Protein AF-A0A081ESP0-F1 (afdb_monomer_lite)

Sequence (63 aa):
MKSRAILPLSILGAFFLGFAVSIVLAPDPTGVLPLVGGVVLTGVLSPVFYVGLRRIVASNGAT

Secondary structure (DSSP, 8-state):
--GGGHHHHHHHHHHHHHHHHHHHH---TTSHHHHHHHHHHHHHHHHHHHHHHHHHHHHHT--

Radius of gyration: 14.15 Å; chains: 1; bounding box: 26×17×45 Å

Foldseek 3Di:
DPLVVLQVVLLVVQLVVQLVVQCVVPVDPVCPRSVVSSVVSSVVRSVVSSVVSVVVVVVVVVD

Structure (mmCIF, N/CA/C/O backbone):
data_AF-A0A081ESP0-F1
#
_entry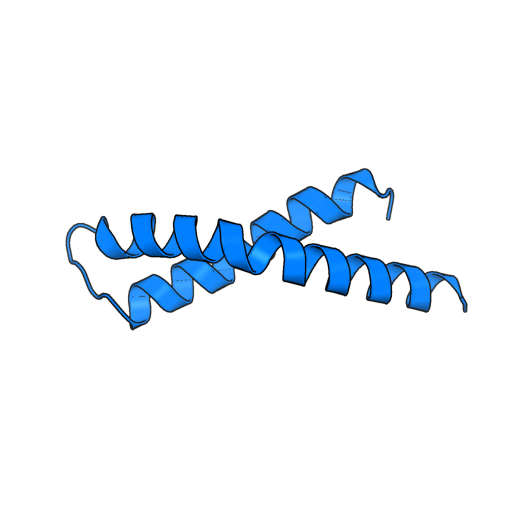.id   AF-A0A081ESP0-F1
#
loop_
_atom_site.group_PDB
_atom_site.id
_atom_site.type_symbol
_atom_site.label_atom_id
_atom_site.label_alt_id
_atom_site.label_comp_id
_atom_site.label_asym_id
_atom_site.label_entity_id
_atom_site.label_seq_id
_atom_site.pdbx_PDB_ins_code
_atom_site.Cartn_x
_atom_site.Cartn_y
_atom_site.Cartn_z
_atom_site.occupancy
_atom_site.B_iso_or_equiv
_atom_site.auth_seq_id
_atom_site.auth_comp_id
_atom_site.auth_asym_id
_atom_site.auth_atom_id
_atom_site.pdbx_PDB_model_num
ATOM 1 N N . MET A 1 1 ? -5.297 9.166 20.338 1.00 55.62 1 MET A N 1
ATOM 2 C CA . MET A 1 1 ? -5.271 9.806 18.997 1.00 55.62 1 MET A CA 1
ATOM 3 C C . MET A 1 1 ? -6.693 9.885 18.462 1.00 55.62 1 MET A C 1
ATOM 5 O O . MET A 1 1 ? -7.393 8.883 18.509 1.00 55.62 1 MET A O 1
ATOM 9 N N . LYS A 1 2 ? -7.153 11.046 17.977 1.00 59.16 2 LYS A N 1
ATOM 10 C CA . LYS A 1 2 ? -8.470 11.155 17.318 1.00 59.16 2 LYS A CA 1
ATOM 11 C C . LYS A 1 2 ? -8.474 10.198 16.115 1.00 59.16 2 LYS A C 1
ATOM 13 O O . LYS A 1 2 ? -7.513 10.235 15.349 1.00 59.16 2 LYS A O 1
ATOM 18 N N . SER A 1 3 ? -9.521 9.385 15.916 1.00 65.31 3 SER A N 1
ATOM 19 C CA . SER A 1 3 ? -9.615 8.377 14.828 1.00 65.31 3 SER A CA 1
ATOM 20 C C . SER A 1 3 ? -9.247 8.902 13.433 1.00 65.31 3 SER A C 1
ATOM 22 O O . SER A 1 3 ? -8.863 8.134 12.556 1.00 65.31 3 SER A O 1
ATOM 24 N N . ARG A 1 4 ? -9.318 10.223 13.246 1.00 77.56 4 ARG A N 1
ATOM 25 C CA . ARG A 1 4 ? -8.923 10.953 12.039 1.00 77.56 4 ARG A CA 1
ATOM 26 C C . ARG A 1 4 ? -7.435 10.833 11.680 1.00 77.56 4 ARG A C 1
ATOM 28 O O . ARG A 1 4 ? -7.119 10.925 10.506 1.00 77.56 4 ARG A O 1
ATOM 35 N N . ALA A 1 5 ? -6.539 10.609 12.645 1.00 87.19 5 ALA A N 1
ATOM 36 C CA . ALA A 1 5 ? -5.094 10.506 12.395 1.00 87.19 5 ALA A CA 1
ATOM 37 C C . ALA A 1 5 ? -4.626 9.084 12.036 1.00 87.19 5 ALA A C 1
ATOM 39 O O . ALA A 1 5 ? -3.554 8.916 11.465 1.00 87.19 5 ALA A O 1
ATOM 40 N N . ILE A 1 6 ? -5.425 8.056 12.344 1.00 89.88 6 ILE A N 1
ATOM 41 C CA . ILE A 1 6 ? -5.039 6.654 12.119 1.00 89.88 6 ILE A CA 1
ATOM 42 C C . ILE A 1 6 ? -4.978 6.355 10.622 1.00 89.88 6 ILE A C 1
ATOM 44 O O . ILE A 1 6 ? -4.024 5.743 10.156 1.00 89.88 6 ILE A O 1
ATOM 48 N N . LEU A 1 7 ? -5.968 6.826 9.861 1.00 91.31 7 LEU A N 1
ATOM 49 C CA . LEU A 1 7 ? -6.027 6.636 8.413 1.00 91.31 7 LEU A CA 1
ATOM 50 C C . LEU A 1 7 ? -4.793 7.215 7.686 1.00 91.31 7 LEU A C 1
ATOM 52 O O . LEU A 1 7 ? -4.096 6.433 7.040 1.00 91.31 7 LEU A O 1
ATOM 56 N N . PRO A 1 8 ? -4.458 8.519 7.810 1.00 93.56 8 PRO A N 1
ATOM 57 C CA . PRO A 1 8 ? -3.291 9.072 7.127 1.00 93.56 8 PRO A CA 1
ATOM 58 C C . PRO A 1 8 ? -1.980 8.439 7.603 1.00 93.56 8 PRO A C 1
ATOM 60 O O . PRO A 1 8 ? -1.098 8.212 6.783 1.00 93.56 8 PRO A O 1
ATOM 63 N N . LEU A 1 9 ? -1.858 8.076 8.886 1.00 93.81 9 LEU A N 1
ATOM 64 C CA . LEU A 1 9 ? -0.661 7.399 9.394 1.00 93.81 9 LEU A CA 1
ATOM 65 C C . LEU A 1 9 ? -0.494 5.988 8.811 1.00 93.81 9 LEU A C 1
ATOM 67 O O . LEU A 1 9 ? 0.620 5.567 8.516 1.00 93.81 9 LEU A O 1
ATOM 71 N N . SER A 1 10 ? -1.605 5.279 8.601 1.00 93.12 10 SER A N 1
ATOM 72 C CA . SER A 1 10 ? -1.602 3.946 7.988 1.00 93.12 10 SER A CA 1
ATOM 73 C C . SER A 1 10 ? -1.184 4.006 6.525 1.00 93.12 10 SER A C 1
ATOM 75 O O . SER A 1 10 ? -0.373 3.199 6.085 1.00 93.12 10 SER A O 1
ATOM 77 N N . ILE A 1 11 ? -1.716 4.982 5.782 1.00 94.44 11 ILE A N 1
ATOM 78 C CA . ILE A 1 11 ? -1.349 5.224 4.382 1.00 94.44 11 ILE A CA 1
ATOM 79 C C . ILE A 1 11 ? 0.130 5.601 4.288 1.00 94.44 11 ILE A C 1
ATOM 81 O O . ILE A 1 11 ? 0.845 5.036 3.469 1.00 94.44 11 ILE A O 1
ATOM 85 N N . LEU A 1 12 ? 0.604 6.503 5.151 1.00 96.06 12 LEU A N 1
ATOM 86 C CA . LEU A 1 12 ? 1.994 6.948 5.142 1.00 96.06 12 LEU A CA 1
ATOM 87 C C . LEU A 1 12 ? 2.963 5.802 5.463 1.00 96.06 12 LEU A C 1
ATOM 89 O O . LEU A 1 12 ? 3.944 5.610 4.749 1.00 96.06 12 LEU A O 1
ATOM 93 N N . GLY A 1 13 ? 2.671 5.008 6.497 1.00 94.31 13 GLY A N 1
ATOM 94 C CA . GLY A 1 13 ? 3.482 3.841 6.850 1.00 94.31 13 GLY A CA 1
ATOM 95 C C . GLY A 1 13 ? 3.514 2.790 5.738 1.00 94.31 13 GLY A C 1
ATOM 96 O O . GLY A 1 13 ? 4.586 2.309 5.372 1.00 94.31 13 GLY A O 1
ATOM 97 N N . ALA A 1 14 ? 2.353 2.490 5.152 1.00 95.31 14 ALA A N 1
ATOM 98 C CA . ALA A 1 14 ? 2.242 1.581 4.015 1.00 95.31 14 ALA A CA 1
ATOM 99 C C . ALA A 1 14 ? 2.997 2.094 2.780 1.00 95.31 14 ALA A C 1
ATOM 101 O O . ALA A 1 14 ? 3.608 1.294 2.076 1.00 95.31 14 ALA A O 1
ATOM 102 N N . PHE A 1 15 ? 2.999 3.409 2.548 1.00 95.44 15 PHE A N 1
ATOM 103 C CA . PHE A 1 15 ? 3.718 4.037 1.444 1.00 95.44 15 PHE A CA 1
ATOM 104 C C . PHE A 1 15 ? 5.226 3.882 1.572 1.00 95.44 15 PHE A C 1
ATOM 106 O O . PHE A 1 15 ? 5.862 3.377 0.650 1.00 95.44 15 PHE A O 1
ATOM 113 N N . PHE A 1 16 ? 5.801 4.248 2.720 1.00 95.50 16 PHE A N 1
ATOM 114 C CA . PHE A 1 16 ? 7.243 4.109 2.926 1.00 95.50 16 PHE A CA 1
ATOM 115 C C . PHE A 1 16 ? 7.702 2.659 2.776 1.00 95.50 16 PHE A C 1
ATOM 117 O O . PHE A 1 16 ? 8.695 2.398 2.100 1.00 95.50 16 PHE A O 1
ATOM 124 N N . LEU A 1 17 ? 6.957 1.716 3.358 1.00 95.62 17 LEU A N 1
ATOM 125 C CA . LEU A 1 17 ? 7.290 0.300 3.255 1.00 95.62 17 LEU A CA 1
ATOM 126 C C . LEU A 1 17 ? 7.130 -0.218 1.820 1.00 95.62 17 LEU A C 1
ATOM 128 O O . LEU A 1 17 ? 8.047 -0.835 1.285 1.00 95.62 17 LEU A O 1
ATOM 132 N N . GLY A 1 18 ? 5.989 0.049 1.181 1.00 93.69 18 GLY A N 1
ATOM 133 C CA . GLY A 1 18 ? 5.693 -0.419 -0.171 1.00 93.69 18 GLY A CA 1
ATOM 134 C C . GLY A 1 18 ? 6.649 0.142 -1.223 1.00 93.69 18 GLY A C 1
ATOM 135 O O . GLY A 1 18 ? 7.093 -0.586 -2.112 1.00 93.69 18 GLY A O 1
ATOM 136 N N . PHE A 1 19 ? 7.012 1.417 -1.097 1.00 92.12 19 PHE A N 1
ATOM 137 C CA . PHE A 1 19 ? 7.965 2.071 -1.985 1.00 92.12 19 PHE A CA 1
ATOM 138 C C . PHE A 1 19 ? 9.390 1.540 -1.789 1.00 92.12 19 PHE A C 1
ATOM 140 O O . PHE A 1 19 ? 10.045 1.189 -2.768 1.00 92.12 19 PHE A O 1
ATOM 147 N N . ALA A 1 20 ? 9.848 1.391 -0.539 1.00 93.12 20 ALA A N 1
ATOM 148 C CA . ALA A 1 20 ? 11.165 0.821 -0.247 1.00 93.12 20 ALA A CA 1
ATOM 149 C C . ALA A 1 20 ? 11.299 -0.612 -0.784 1.00 93.12 20 ALA A C 1
ATOM 151 O O . ALA A 1 20 ? 12.287 -0.936 -1.440 1.00 93.12 20 ALA A O 1
ATOM 152 N N . VAL A 1 21 ? 10.279 -1.449 -0.570 1.00 93.94 21 VAL A N 1
ATOM 153 C CA . VAL A 1 21 ? 10.234 -2.810 -1.126 1.00 93.94 21 VAL A CA 1
ATOM 154 C C . VAL A 1 21 ? 10.297 -2.775 -2.652 1.00 93.94 21 VAL A C 1
ATOM 156 O O . VAL A 1 21 ? 11.051 -3.542 -3.243 1.00 93.94 21 VAL A O 1
ATOM 159 N N . SER A 1 22 ? 9.565 -1.863 -3.296 1.00 92.31 22 SER A N 1
ATOM 160 C CA . SER A 1 22 ? 9.535 -1.777 -4.760 1.00 92.31 22 SER A CA 1
ATOM 161 C C . SER A 1 22 ? 10.866 -1.326 -5.365 1.00 92.31 22 SER A C 1
ATOM 163 O O . SER A 1 22 ? 11.252 -1.862 -6.397 1.00 92.31 22 SER A O 1
ATOM 165 N N . ILE A 1 23 ? 11.604 -0.413 -4.717 1.00 91.50 23 ILE A N 1
ATOM 166 C CA . ILE A 1 23 ? 12.966 -0.033 -5.143 1.00 91.50 23 ILE A CA 1
ATOM 167 C C . ILE A 1 23 ? 13.903 -1.242 -5.131 1.00 91.50 23 ILE A C 1
ATOM 169 O O . ILE A 1 23 ? 14.671 -1.440 -6.069 1.00 91.50 23 ILE A O 1
ATOM 173 N N . VAL A 1 24 ? 13.853 -2.039 -4.061 1.00 93.38 24 VAL A N 1
ATOM 174 C CA . VAL A 1 24 ? 14.745 -3.192 -3.891 1.00 93.38 24 VAL A CA 1
ATOM 175 C C . VAL A 1 24 ? 14.405 -4.306 -4.882 1.00 93.38 24 VAL A C 1
ATOM 177 O O . VAL A 1 24 ? 15.310 -4.933 -5.426 1.00 93.38 24 VAL A O 1
ATOM 180 N N . LEU A 1 25 ? 13.114 -4.555 -5.124 1.00 91.69 25 LEU A N 1
ATOM 181 C CA . LEU A 1 25 ? 12.663 -5.640 -6.001 1.00 91.69 25 LEU A CA 1
ATOM 182 C C . LEU A 1 25 ? 12.755 -5.300 -7.491 1.00 91.69 25 LEU A C 1
ATOM 184 O O . LEU A 1 25 ? 13.003 -6.188 -8.304 1.00 91.69 25 LEU A O 1
ATOM 188 N N . ALA A 1 26 ? 12.517 -4.040 -7.851 1.00 87.69 26 ALA A N 1
ATOM 189 C CA . ALA A 1 26 ? 12.470 -3.575 -9.229 1.00 87.69 26 ALA A CA 1
ATOM 190 C C . ALA A 1 26 ? 13.389 -2.357 -9.405 1.00 87.69 26 ALA A C 1
ATOM 192 O O . ALA A 1 26 ? 12.905 -1.224 -9.481 1.00 87.69 26 ALA A O 1
ATOM 193 N N . PRO A 1 27 ? 14.717 -2.568 -9.471 1.00 80.75 27 PRO A N 1
ATOM 194 C CA . PRO A 1 27 ? 15.651 -1.494 -9.763 1.00 80.75 27 PRO A CA 1
ATOM 195 C C . PRO A 1 27 ? 15.435 -1.018 -11.205 1.00 80.75 27 PRO A C 1
ATOM 197 O O . PRO A 1 27 ? 15.856 -1.656 -12.166 1.00 80.75 27 PRO A O 1
ATOM 200 N N . ASP A 1 28 ? 14.748 0.109 -11.346 1.00 86.12 28 ASP A N 1
ATOM 201 C CA . ASP A 1 28 ? 14.471 0.772 -12.617 1.00 86.12 28 ASP A CA 1
ATOM 202 C C . ASP A 1 28 ? 15.092 2.174 -12.585 1.00 86.12 28 ASP A C 1
ATOM 204 O O . ASP A 1 28 ? 14.722 2.976 -11.722 1.00 86.12 28 ASP A O 1
ATOM 208 N N . PRO A 1 29 ? 16.015 2.500 -13.509 1.00 79.25 29 PRO A N 1
ATOM 209 C CA . PRO A 1 29 ? 16.688 3.797 -13.539 1.00 79.25 29 PRO A CA 1
ATOM 210 C C . PRO A 1 29 ? 15.734 4.966 -13.808 1.00 79.25 29 PRO A C 1
ATOM 212 O O . PRO A 1 29 ? 16.066 6.105 -13.487 1.00 79.25 29 PRO A O 1
ATOM 215 N N . THR A 1 30 ? 14.554 4.707 -14.379 1.00 89.12 30 THR A N 1
ATOM 216 C CA . THR A 1 30 ? 13.521 5.733 -14.581 1.00 89.12 30 THR A CA 1
ATOM 217 C C . THR A 1 30 ? 12.627 5.926 -13.356 1.00 89.12 30 THR A C 1
ATOM 219 O O . THR A 1 30 ? 11.932 6.934 -13.248 1.00 89.12 30 THR A O 1
ATOM 222 N N . GLY A 1 31 ? 12.654 4.978 -12.413 1.00 89.81 31 GLY A N 1
ATOM 223 C CA . GLY A 1 31 ? 11.849 4.995 -11.196 1.00 89.81 31 GLY A CA 1
ATOM 224 C C . GLY A 1 31 ? 10.364 4.687 -11.405 1.00 89.81 31 GLY A C 1
ATOM 225 O O . GLY A 1 31 ? 9.619 4.688 -10.427 1.00 89.81 31 GLY A O 1
ATOM 226 N N . VAL A 1 32 ? 9.920 4.384 -12.628 1.00 94.19 32 VAL A N 1
ATOM 227 C CA . VAL A 1 32 ? 8.511 4.112 -12.945 1.00 94.19 32 VAL A CA 1
ATOM 228 C C . VAL A 1 32 ? 8.048 2.824 -12.272 1.00 94.19 32 VAL A C 1
ATOM 230 O O . VAL A 1 32 ? 6.994 2.814 -11.634 1.00 94.19 32 VAL A O 1
ATOM 233 N N . LEU A 1 33 ? 8.841 1.751 -12.353 1.00 92.50 33 LEU A N 1
ATOM 234 C CA . LEU A 1 33 ? 8.502 0.473 -11.719 1.00 92.50 33 LEU A CA 1
ATOM 235 C C . LEU A 1 33 ? 8.408 0.578 -10.182 1.00 92.50 33 LEU A C 1
ATOM 237 O O . LEU A 1 33 ? 7.385 0.155 -9.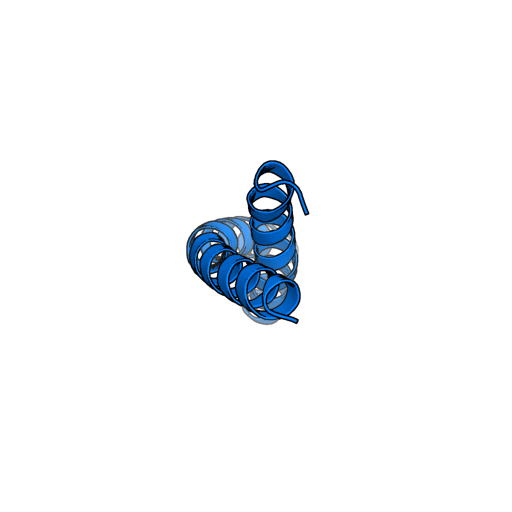636 1.00 92.50 33 LEU A O 1
ATOM 241 N N . PRO A 1 34 ? 9.375 1.198 -9.471 1.00 92.00 34 PRO A N 1
ATOM 242 C CA . PRO A 1 34 ? 9.254 1.490 -8.046 1.00 92.00 34 PRO A CA 1
ATOM 243 C C . PRO A 1 34 ? 8.018 2.304 -7.675 1.00 92.00 34 PRO A C 1
ATOM 245 O O . PRO A 1 34 ? 7.414 2.066 -6.631 1.00 92.00 34 PRO A O 1
ATOM 248 N N . LEU A 1 35 ? 7.628 3.260 -8.521 1.00 94.38 35 LEU A N 1
ATOM 249 C CA . LEU A 1 35 ? 6.490 4.135 -8.260 1.00 94.38 35 LEU A CA 1
ATOM 250 C C . LEU A 1 35 ? 5.167 3.377 -8.392 1.00 94.38 35 LEU A C 1
ATOM 252 O O . LEU A 1 35 ? 4.344 3.406 -7.478 1.00 94.38 35 LEU A O 1
ATOM 256 N N . VAL A 1 36 ? 4.987 2.646 -9.495 1.00 95.81 36 VAL A N 1
ATOM 257 C CA . VAL A 1 36 ? 3.793 1.821 -9.733 1.00 95.81 36 VAL A CA 1
ATOM 258 C C . VAL A 1 36 ? 3.688 0.724 -8.675 1.00 95.81 36 VAL A C 1
ATOM 260 O O . VAL A 1 36 ? 2.642 0.583 -8.040 1.00 95.81 36 VAL A O 1
ATOM 263 N N . GLY A 1 37 ? 4.780 -0.008 -8.433 1.00 95.31 37 GLY A N 1
ATOM 264 C CA . GLY A 1 37 ? 4.844 -1.037 -7.397 1.00 95.31 37 GLY A CA 1
ATOM 265 C C . GLY A 1 37 ? 4.541 -0.464 -6.015 1.00 95.31 37 GLY A C 1
ATOM 266 O O . GLY A 1 37 ? 3.697 -0.999 -5.299 1.00 95.31 37 GLY A O 1
ATOM 267 N N . GLY A 1 38 ? 5.140 0.682 -5.681 1.00 95.38 38 GLY A N 1
ATOM 268 C CA . GLY A 1 38 ? 4.933 1.369 -4.414 1.00 95.38 38 GLY A CA 1
ATOM 269 C C . GLY A 1 38 ? 3.476 1.756 -4.198 1.00 95.38 38 GLY A C 1
ATOM 270 O O . GLY A 1 38 ? 2.934 1.483 -3.130 1.00 95.38 38 GLY A O 1
ATOM 271 N N . VAL A 1 39 ? 2.804 2.319 -5.207 1.00 96.62 39 VAL A N 1
ATOM 272 C CA . VAL A 1 39 ? 1.374 2.672 -5.138 1.00 96.62 39 VAL A CA 1
ATOM 273 C C . VAL A 1 39 ? 0.503 1.432 -4.930 1.00 96.62 39 VAL A C 1
ATOM 275 O O . VAL A 1 39 ? -0.360 1.433 -4.048 1.00 96.62 39 VAL A O 1
ATOM 278 N N . VAL A 1 40 ? 0.750 0.356 -5.683 1.00 97.25 40 VAL A N 1
ATOM 279 C CA . VAL A 1 40 ? 0.003 -0.906 -5.544 1.00 97.25 40 VAL A CA 1
ATOM 280 C C . VAL A 1 40 ? 0.194 -1.496 -4.145 1.00 97.25 40 VAL A C 1
ATOM 282 O O . VAL A 1 40 ? -0.786 -1.781 -3.455 1.00 97.25 40 VAL A O 1
ATOM 285 N N . LEU A 1 41 ? 1.442 -1.610 -3.680 1.00 96.19 41 LEU A N 1
ATOM 286 C CA . LEU A 1 41 ? 1.760 -2.097 -2.337 1.00 96.19 41 LEU A CA 1
ATOM 287 C C . LEU A 1 41 ? 1.158 -1.209 -1.248 1.00 96.19 41 LEU A C 1
ATOM 289 O O . LEU A 1 41 ? 0.643 -1.735 -0.268 1.00 96.19 41 LEU A O 1
ATOM 293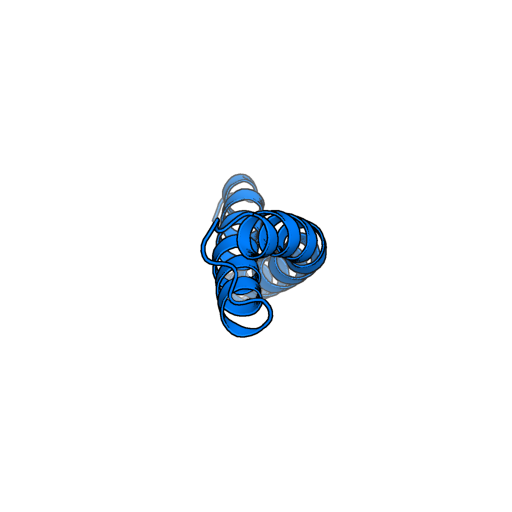 N N . THR A 1 42 ? 1.159 0.113 -1.424 1.00 97.50 42 THR A N 1
ATOM 294 C CA . THR A 1 42 ? 0.521 1.049 -0.486 1.00 97.50 42 THR A CA 1
ATOM 295 C C . THR A 1 42 ? -0.966 0.751 -0.356 1.00 97.50 42 THR A C 1
ATOM 297 O O . THR A 1 42 ? -1.475 0.659 0.760 1.00 97.50 42 THR A O 1
ATOM 300 N N . GLY A 1 43 ? -1.662 0.560 -1.481 1.00 96.06 43 GLY A N 1
ATOM 301 C CA . GLY A 1 43 ? -3.085 0.225 -1.493 1.00 96.06 43 GLY A CA 1
ATOM 302 C C . GLY A 1 43 ? -3.387 -1.075 -0.745 1.00 96.06 43 GLY A C 1
ATOM 303 O O . GLY A 1 43 ? -4.340 -1.131 0.030 1.00 96.06 43 GLY A O 1
ATOM 304 N N . VAL A 1 44 ? -2.540 -2.093 -0.914 1.00 97.00 44 VAL A N 1
ATOM 305 C CA . VAL A 1 44 ? -2.698 -3.402 -0.258 1.00 97.00 44 VAL A CA 1
ATOM 306 C C . VAL A 1 44 ? -2.319 -3.360 1.229 1.00 97.00 44 VAL A C 1
ATOM 308 O O . VAL A 1 44 ? -3.019 -3.934 2.063 1.00 97.00 44 VAL A O 1
ATOM 311 N N . LEU A 1 45 ? -1.234 -2.673 1.592 1.00 95.69 45 LEU A N 1
ATOM 312 C CA . LEU A 1 45 ? -0.713 -2.617 2.964 1.00 95.69 45 LEU A CA 1
ATOM 313 C C . LEU A 1 45 ? -1.482 -1.637 3.857 1.00 95.69 45 LEU A C 1
ATOM 315 O O . LEU A 1 45 ? -1.584 -1.863 5.063 1.00 95.69 45 LEU A O 1
ATOM 319 N N . SER A 1 46 ? -2.050 -0.567 3.298 1.00 96.12 46 SER A N 1
ATOM 320 C CA . SER A 1 46 ? -2.798 0.448 4.051 1.00 96.12 46 SER A CA 1
ATOM 321 C C . SER A 1 46 ? -3.892 -0.129 4.970 1.00 96.12 46 SER A C 1
ATOM 323 O O . SER A 1 46 ? -3.888 0.216 6.157 1.00 96.12 46 SER A O 1
ATOM 325 N N . PRO A 1 47 ? -4.791 -1.034 4.522 1.00 95.19 47 PRO A N 1
ATOM 326 C CA . PRO A 1 47 ? -5.796 -1.628 5.406 1.00 95.19 47 PRO A CA 1
ATOM 327 C C . PRO A 1 47 ? -5.179 -2.482 6.522 1.00 95.19 47 PRO A C 1
ATOM 329 O O . PRO A 1 47 ? -5.684 -2.468 7.647 1.00 95.19 47 PRO A O 1
ATOM 332 N N . VAL A 1 48 ? -4.063 -3.170 6.257 1.00 96.06 48 VAL A N 1
ATOM 333 C CA . VAL A 1 48 ? -3.338 -3.955 7.271 1.00 96.06 48 VAL A CA 1
ATOM 334 C C . VAL A 1 48 ? -2.792 -3.033 8.361 1.00 96.06 48 VAL A C 1
ATOM 336 O O . VAL A 1 48 ? -3.037 -3.258 9.549 1.00 96.06 48 VAL A O 1
ATOM 339 N N . PHE A 1 49 ? -2.127 -1.945 7.962 1.00 94.06 49 PHE A N 1
ATOM 340 C CA . PH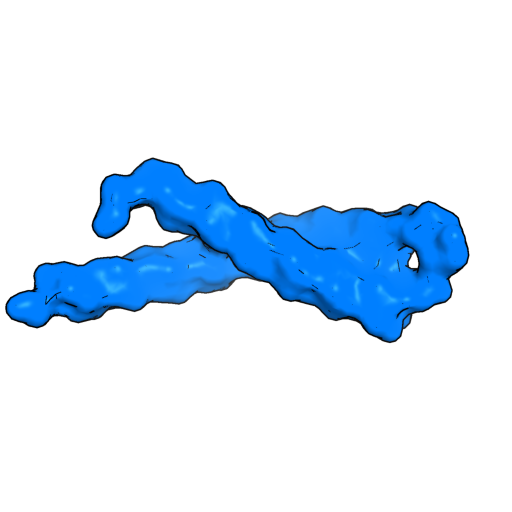E A 1 49 ? -1.627 -0.922 8.881 1.00 94.06 49 PHE A CA 1
ATOM 341 C C . PHE A 1 49 ? -2.764 -0.266 9.671 1.00 94.06 49 PHE A C 1
ATOM 343 O O . PHE A 1 49 ? -2.632 -0.066 10.877 1.00 94.06 49 PHE A O 1
ATOM 350 N N . TYR A 1 50 ? -3.903 0.004 9.030 1.00 94.38 50 TYR A N 1
ATOM 351 C CA . TYR A 1 50 ? -5.068 0.608 9.675 1.00 94.38 50 TYR A CA 1
ATOM 352 C C . TYR A 1 50 ? -5.652 -0.268 10.778 1.00 94.38 50 TYR A C 1
ATOM 354 O O . TYR A 1 50 ? -5.904 0.214 11.887 1.00 94.38 50 TYR A O 1
ATOM 362 N N . VAL A 1 51 ? -5.845 -1.559 10.500 1.00 94.81 51 VAL A N 1
ATOM 363 C CA . VAL A 1 51 ? -6.333 -2.516 11.499 1.00 94.81 51 VAL A CA 1
ATOM 364 C C . VAL A 1 51 ? -5.316 -2.672 12.630 1.00 94.81 51 VAL A C 1
ATOM 366 O O . VAL A 1 51 ? -5.706 -2.646 13.798 1.00 94.81 51 VAL A O 1
ATOM 369 N N . GLY A 1 52 ? -4.023 -2.769 12.307 1.00 92.94 52 GLY A N 1
ATOM 370 C CA . GLY A 1 52 ? -2.945 -2.859 13.295 1.00 92.94 52 GLY A CA 1
ATOM 371 C C . GLY A 1 52 ? -2.902 -1.649 14.230 1.00 92.94 52 GLY A C 1
ATOM 372 O O . GLY A 1 52 ? -3.000 -1.798 15.448 1.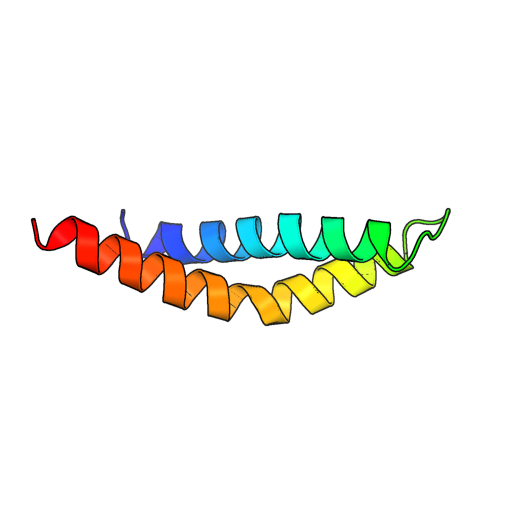00 92.94 52 GLY A O 1
ATOM 373 N N . LEU A 1 53 ? -2.854 -0.437 13.673 1.00 91.94 53 LEU A N 1
ATOM 374 C CA . LEU A 1 53 ? -2.840 0.811 14.439 1.00 91.94 53 LEU A CA 1
ATOM 375 C C . LEU A 1 53 ? -4.113 0.994 15.271 1.00 91.94 53 LEU A C 1
ATOM 377 O O . LEU A 1 53 ? -4.029 1.426 16.419 1.00 91.94 53 LEU A O 1
ATOM 381 N N . ARG A 1 54 ? -5.290 0.624 14.744 1.00 92.12 54 ARG A N 1
ATOM 382 C CA . ARG A 1 54 ? -6.534 0.634 15.533 1.00 92.12 54 ARG A CA 1
ATOM 383 C C . ARG A 1 54 ? -6.445 -0.267 16.760 1.00 92.12 54 ARG A C 1
ATOM 385 O O . ARG A 1 54 ? -6.868 0.157 17.832 1.00 92.12 54 ARG A O 1
ATOM 392 N N . ARG A 1 55 ? -5.912 -1.485 16.615 1.00 91.56 55 ARG A N 1
ATOM 393 C CA . ARG A 1 55 ? -5.753 -2.431 17.733 1.00 91.56 55 ARG A CA 1
ATOM 394 C C . ARG A 1 55 ? -4.773 -1.907 18.780 1.00 91.56 55 ARG A C 1
ATOM 396 O O . ARG A 1 55 ? -5.087 -1.957 19.962 1.00 91.56 55 ARG A O 1
ATOM 403 N N . ILE A 1 56 ? -3.641 -1.345 18.350 1.00 90.81 56 ILE A N 1
ATOM 404 C CA . ILE A 1 56 ? -2.640 -0.750 19.252 1.00 90.81 56 ILE A CA 1
ATOM 405 C C . ILE A 1 56 ? -3.252 0.407 20.049 1.00 90.81 56 ILE A C 1
ATO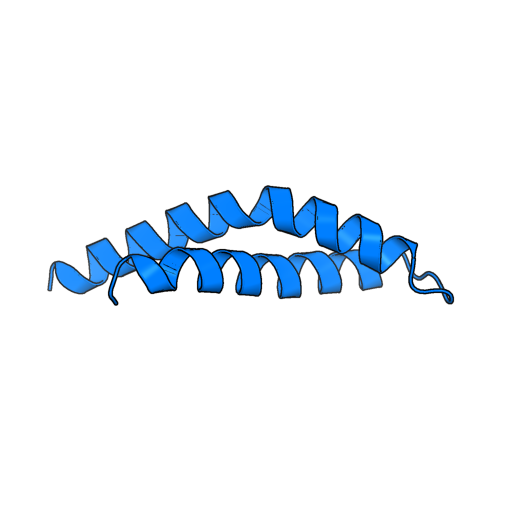M 407 O O . ILE A 1 56 ? -3.128 0.454 21.268 1.00 90.81 56 ILE A O 1
ATOM 411 N N . VAL A 1 57 ? -3.962 1.321 19.380 1.00 88.62 57 VAL A N 1
ATOM 412 C CA . VAL A 1 57 ? -4.622 2.451 20.054 1.00 88.62 57 VAL A CA 1
ATOM 413 C C . VAL A 1 57 ? -5.697 1.972 21.031 1.00 88.62 57 VAL A C 1
ATOM 415 O O . VAL A 1 57 ? -5.791 2.520 22.125 1.00 88.62 57 VAL A O 1
ATOM 418 N N . ALA A 1 58 ? -6.486 0.958 20.664 1.00 87.62 58 ALA A N 1
ATOM 419 C CA . ALA A 1 58 ? -7.494 0.383 21.553 1.00 87.62 58 ALA A CA 1
ATOM 420 C C . ALA A 1 58 ? -6.864 -0.281 22.791 1.00 87.62 58 ALA A C 1
ATOM 422 O O . ALA A 1 58 ? -7.366 -0.098 23.893 1.00 87.62 58 ALA A O 1
ATOM 423 N N . SER A 1 59 ? -5.744 -0.990 22.621 1.00 88.31 59 SER A N 1
ATOM 424 C CA . SER A 1 59 ? -5.008 -1.620 23.724 1.00 88.31 59 SER A CA 1
ATOM 425 C C . SER A 1 59 ? -4.366 -0.596 24.663 1.00 88.31 59 SER A C 1
ATOM 427 O O . SER A 1 59 ? -4.411 -0.773 25.872 1.00 88.31 59 SER A O 1
ATOM 429 N N . ASN A 1 60 ? -3.795 0.484 24.122 1.00 81.38 60 ASN A N 1
ATOM 430 C CA . ASN A 1 60 ? -3.152 1.540 24.914 1.00 81.38 60 ASN A CA 1
ATOM 431 C C . ASN A 1 60 ? -4.149 2.444 25.655 1.00 81.38 60 ASN A C 1
ATOM 433 O O . ASN A 1 60 ? -3.751 3.193 26.537 1.00 81.38 60 ASN A O 1
ATOM 437 N N . GLY A 1 61 ? -5.425 2.439 25.262 1.00 67.94 61 GLY A N 1
ATOM 438 C CA . GLY A 1 61 ? -6.492 3.152 25.970 1.00 67.94 61 GLY A CA 1
ATOM 439 C C . GLY A 1 61 ? -7.195 2.316 27.043 1.00 67.94 61 GLY A C 1
ATOM 440 O O . GLY A 1 61 ? -8.104 2.830 27.685 1.00 67.94 61 GLY A O 1
ATOM 441 N N . ALA A 1 62 ? -6.831 1.038 27.194 1.00 58.88 62 ALA A N 1
ATOM 442 C CA . ALA A 1 62 ? -7.406 0.114 28.173 1.00 58.88 62 ALA A CA 1
ATOM 443 C C . ALA A 1 62 ? -6.583 0.009 29.478 1.00 58.88 62 ALA A C 1
ATOM 445 O O . ALA A 1 62 ? -6.934 -0.779 30.354 1.00 58.88 62 ALA A O 1
ATOM 446 N N . THR A 1 63 ? -5.503 0.789 29.589 1.00 50.06 63 THR A N 1
ATOM 447 C CA . THR A 1 63 ? -4.693 1.027 30.799 1.00 50.06 63 THR A CA 1
ATOM 448 C C . THR A 1 63 ? -4.984 2.407 31.355 1.00 50.06 63 THR A C 1
ATOM 450 O O . THR A 1 63 ? -5.101 2.528 32.591 1.00 50.06 63 THR A O 1
#

pLDDT: mean 89.15, std 10.65, range [50.06, 97.5]

Organism: NCBI:txid2248